Protein AF-V5GEU2-F1 (afdb_monomer)

Radius of gyration: 17.76 Å; Cα contacts (8 Å, |Δi|>4): 425; chains: 1; bounding box: 55×37×46 Å

Sequence (175 aa):
VHYTSELRENEGGVLITGVALSTLHFVPPYQKEYKTAGYCGVGCTKEVFPKDGINVVSVMLHSHLAGRKLKLRHIRAGKELAPLAQDDHYDFNYQQSRSLSQDTPILPGDGLITECTYSTVNRSRPTLGGYSTREEMCLAFVLHYPRTQLAGCYSIPPVKYFFETLAIREFYGKD

Structure (mmCIF, N/CA/C/O backbone):
data_AF-V5GEU2-F1
#
_entry.id   AF-V5GEU2-F1
#
loop_
_atom_site.group_PDB
_atom_site.id
_atom_site.type_symbol
_atom_site.label_atom_id
_atom_site.label_alt_id
_atom_site.label_comp_id
_atom_site.label_asym_id
_atom_site.label_entity_id
_atom_site.label_seq_id
_atom_site.pdbx_PDB_ins_code
_atom_site.Cartn_x
_atom_site.Cartn_y
_atom_site.Cartn_z
_atom_site.occupancy
_atom_site.B_iso_or_equiv
_atom_site.auth_seq_id
_atom_site.auth_comp_id
_atom_site.auth_asym_id
_atom_site.auth_atom_id
_atom_site.pdbx_PDB_model_num
ATOM 1 N N . VAL A 1 1 ? -17.397 19.222 2.585 1.00 85.25 1 VAL A N 1
ATOM 2 C CA . VAL A 1 1 ? -17.067 18.551 3.865 1.00 85.25 1 VAL A CA 1
ATOM 3 C C . VAL A 1 1 ? -18.249 18.745 4.797 1.00 85.25 1 VAL A C 1
ATOM 5 O O . VAL A 1 1 ? -18.633 19.888 4.998 1.00 85.25 1 VAL A O 1
ATOM 8 N N . HIS A 1 2 ? -18.852 17.664 5.295 1.00 93.06 2 HIS A N 1
ATOM 9 C CA . HIS A 1 2 ? -19.924 17.719 6.297 1.00 93.06 2 HIS A CA 1
ATOM 10 C C . HIS A 1 2 ? -19.328 17.346 7.658 1.00 93.06 2 HIS A C 1
ATOM 12 O O . HIS A 1 2 ? -18.691 16.300 7.763 1.00 93.06 2 HIS A O 1
ATOM 18 N N . TYR A 1 3 ? -19.500 18.193 8.672 1.00 94.62 3 TYR A N 1
ATOM 19 C CA . TYR A 1 3 ? -18.972 17.980 10.024 1.00 94.62 3 TYR A CA 1
ATOM 20 C C . TYR A 1 3 ? -20.024 18.346 11.081 1.00 94.62 3 TYR A C 1
ATOM 22 O O . TYR A 1 3 ? -21.005 19.020 10.773 1.00 94.62 3 TYR A O 1
ATOM 30 N N . THR A 1 4 ? -19.824 17.878 12.314 1.00 96.06 4 THR A N 1
ATOM 31 C CA . THR A 1 4 ? -20.674 18.153 13.485 1.00 96.06 4 THR A CA 1
ATOM 32 C C . THR A 1 4 ? -19.796 18.570 14.668 1.00 96.06 4 THR A C 1
ATOM 34 O O . THR A 1 4 ? -18.630 18.181 14.727 1.00 96.06 4 THR A O 1
ATOM 37 N N . SER A 1 5 ? -20.337 19.377 15.584 1.00 96.62 5 SER A N 1
ATOM 38 C CA . SER A 1 5 ? -19.692 19.716 16.860 1.00 96.62 5 SER A CA 1
ATOM 39 C C . SER A 1 5 ? -19.798 18.597 17.899 1.00 96.62 5 SER A C 1
ATOM 41 O O . SER A 1 5 ? -19.055 18.603 18.876 1.00 96.62 5 SER A O 1
ATOM 43 N N . GLU A 1 6 ? -20.720 17.652 17.709 1.00 96.88 6 GLU A N 1
ATOM 44 C CA . GLU A 1 6 ? -20.875 16.486 18.577 1.00 96.88 6 GLU A CA 1
ATOM 45 C C . GLU A 1 6 ? -19.879 15.397 18.173 1.00 96.88 6 GLU A C 1
ATOM 47 O O . GLU A 1 6 ? -19.890 14.908 17.039 1.00 96.88 6 GLU A O 1
ATOM 52 N N . LEU A 1 7 ? -19.002 15.014 19.102 1.00 96.25 7 LEU A N 1
ATOM 53 C CA . LEU A 1 7 ? -18.029 13.956 18.861 1.00 96.25 7 LEU A CA 1
ATOM 54 C C . LEU A 1 7 ? -18.736 12.605 18.713 1.00 96.25 7 LEU A C 1
ATOM 56 O O . LEU A 1 7 ? -19.620 12.255 19.493 1.00 96.25 7 LEU A O 1
ATOM 60 N N . ARG A 1 8 ? -18.313 11.834 17.709 1.00 95.50 8 ARG A N 1
ATOM 61 C CA . ARG A 1 8 ? -18.704 10.427 17.575 1.00 95.50 8 ARG A CA 1
ATOM 62 C C . ARG A 1 8 ? -17.917 9.581 18.569 1.00 95.50 8 ARG A C 1
ATOM 64 O O . ARG A 1 8 ? -16.843 9.980 19.005 1.00 95.50 8 ARG A O 1
ATOM 71 N N . GLU A 1 9 ? -18.430 8.390 18.857 1.00 96.00 9 GLU A N 1
ATOM 72 C CA . GLU A 1 9 ? -17.801 7.437 19.780 1.00 96.00 9 GLU A CA 1
ATOM 73 C C . GLU A 1 9 ? -16.345 7.116 19.411 1.00 96.00 9 GLU A C 1
ATOM 75 O O . GLU A 1 9 ? -15.489 7.031 20.285 1.00 96.00 9 GLU A O 1
ATOM 80 N N . ASN A 1 10 ? -16.060 6.973 18.113 1.00 9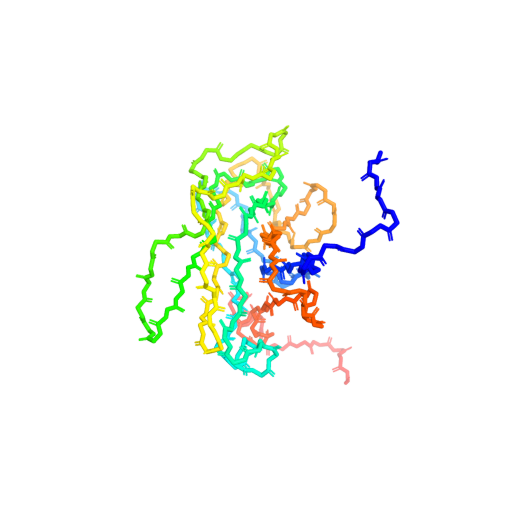5.94 10 ASN A N 1
ATOM 81 C CA . ASN A 1 10 ? -14.743 6.601 17.618 1.00 95.94 10 ASN A CA 1
ATOM 82 C C . ASN A 1 10 ? -14.177 7.653 16.659 1.00 95.94 10 ASN A C 1
ATOM 84 O O . ASN A 1 10 ? -14.850 8.089 15.719 1.00 95.94 10 ASN A O 1
ATOM 88 N N . GLU A 1 11 ? -12.903 7.996 16.851 1.00 96.31 11 GLU A N 1
ATOM 89 C CA . GLU A 1 11 ? -12.136 8.766 15.875 1.00 96.31 11 GLU A CA 1
ATOM 90 C C . GLU A 1 11 ? -11.646 7.861 14.742 1.00 96.31 11 GLU A C 1
ATOM 92 O O . GLU A 1 11 ? -11.067 6.800 14.981 1.00 96.31 11 GLU A O 1
ATOM 97 N N . GLY A 1 12 ? -11.842 8.305 13.500 1.00 96.88 12 GLY A N 1
ATOM 98 C CA . GLY A 1 12 ? -11.295 7.645 12.319 1.00 96.88 12 GLY A CA 1
ATOM 99 C C . GLY A 1 12 ? -9.859 8.085 12.030 1.00 96.88 12 GLY A C 1
ATOM 100 O O . GLY A 1 12 ? -9.508 9.256 12.182 1.00 96.88 12 GLY A O 1
ATOM 101 N N . GLY A 1 13 ? -9.033 7.153 11.567 1.00 97.38 13 GLY A N 1
ATOM 102 C CA . GLY A 1 13 ? -7.685 7.408 11.072 1.00 97.38 13 GLY A CA 1
ATOM 103 C C . GLY A 1 13 ? -7.453 6.779 9.701 1.00 97.38 13 GLY A C 1
ATOM 104 O O . GLY A 1 13 ? -8.170 5.868 9.285 1.00 97.38 13 GLY A O 1
ATOM 105 N N . VAL A 1 14 ? -6.413 7.241 9.008 1.00 98.31 14 VAL A N 1
ATOM 106 C CA . VAL A 1 14 ? -5.907 6.601 7.787 1.00 98.31 14 VAL A CA 1
ATOM 107 C C . VAL A 1 14 ? -4.513 6.066 8.072 1.00 98.31 14 VAL A C 1
ATOM 109 O O . VAL A 1 14 ? -3.619 6.831 8.423 1.00 98.31 14 VAL A O 1
ATOM 112 N N . LEU A 1 15 ? -4.347 4.756 7.919 1.00 98.25 15 LEU A N 1
ATOM 113 C CA . LEU A 1 15 ? -3.061 4.075 7.954 1.00 98.25 15 LEU A CA 1
ATOM 114 C C . LEU A 1 15 ? -2.636 3.773 6.519 1.00 98.25 15 LEU A C 1
ATOM 116 O O . LEU A 1 15 ? -3.357 3.100 5.784 1.00 98.25 15 LEU A O 1
ATOM 120 N N . ILE A 1 16 ? -1.459 4.236 6.116 1.00 98.62 16 ILE A N 1
ATOM 121 C CA . ILE A 1 16 ? -0.896 3.905 4.806 1.00 98.62 16 ILE A CA 1
ATOM 122 C C . ILE A 1 16 ? 0.020 2.693 4.958 1.00 98.62 16 ILE A C 1
ATOM 124 O O . ILE A 1 16 ? 0.922 2.693 5.792 1.00 98.62 16 ILE A O 1
ATOM 128 N N . THR A 1 17 ? -0.187 1.660 4.147 1.00 98.50 17 THR A N 1
ATOM 129 C CA . THR A 1 17 ? 0.659 0.459 4.140 1.00 98.50 17 THR A CA 1
ATOM 130 C C . THR A 1 17 ? 1.215 0.200 2.754 1.00 98.50 17 THR A C 1
ATOM 132 O O . THR A 1 17 ? 0.508 0.386 1.763 1.00 98.50 17 THR A O 1
ATOM 135 N N . GLY A 1 18 ? 2.474 -0.224 2.650 1.00 98.44 18 GLY A N 1
ATOM 136 C CA . GLY A 1 18 ? 3.052 -0.442 1.331 1.00 98.44 18 GLY A CA 1
ATOM 137 C C . GLY A 1 18 ? 4.563 -0.451 1.247 1.00 98.44 18 GLY A C 1
ATOM 138 O O . GLY A 1 18 ? 5.278 -0.628 2.235 1.00 98.44 18 GLY A O 1
ATOM 139 N N . VAL A 1 19 ? 5.047 -0.295 0.021 1.00 98.31 19 VAL A N 1
ATOM 140 C CA . VAL A 1 19 ? 6.470 -0.082 -0.242 1.00 98.31 19 VAL A CA 1
ATOM 141 C C . VAL A 1 19 ? 6.773 1.393 0.002 1.00 98.31 19 VAL A C 1
ATOM 143 O O . VAL A 1 19 ? 6.033 2.258 -0.468 1.00 98.31 19 VAL A O 1
ATOM 146 N N . ALA A 1 20 ? 7.834 1.695 0.753 1.00 97.19 20 ALA A N 1
ATOM 147 C CA . ALA A 1 20 ? 8.197 3.089 0.992 1.00 97.19 20 ALA A CA 1
ATOM 148 C C . ALA A 1 20 ? 8.609 3.768 -0.321 1.00 97.19 20 ALA A C 1
ATOM 150 O O . ALA A 1 20 ? 9.299 3.170 -1.153 1.00 97.19 20 ALA A O 1
ATOM 151 N N . LEU A 1 21 ? 8.228 5.037 -0.470 1.00 95.75 21 LEU A N 1
ATOM 152 C CA . LEU A 1 21 ? 8.508 5.838 -1.659 1.00 95.75 21 LEU A CA 1
ATOM 153 C C . LEU A 1 21 ? 10.007 6.121 -1.763 1.00 95.75 21 LEU A C 1
ATOM 155 O O . LEU A 1 21 ? 10.535 7.047 -1.153 1.00 95.75 21 LEU A O 1
ATOM 159 N N . SER A 1 22 ? 10.701 5.261 -2.498 1.00 95.50 22 SER A N 1
ATOM 160 C CA . SER A 1 22 ? 12.149 5.291 -2.637 1.00 95.50 22 SER A CA 1
ATOM 161 C C . SER A 1 22 ? 12.575 4.640 -3.944 1.00 95.50 22 SER A C 1
ATOM 163 O O . SER A 1 22 ? 11.910 3.740 -4.462 1.00 95.50 22 SER A O 1
ATOM 165 N N . THR A 1 23 ? 13.758 5.015 -4.420 1.00 94.38 23 THR A N 1
ATOM 166 C CA . THR A 1 23 ? 14.371 4.431 -5.619 1.00 94.38 23 THR A CA 1
ATOM 167 C C . THR A 1 23 ? 14.793 2.967 -5.447 1.00 94.38 23 THR A C 1
ATOM 169 O O . THR A 1 23 ? 15.187 2.330 -6.421 1.00 94.38 23 THR A O 1
ATOM 172 N N . LEU A 1 24 ? 14.689 2.417 -4.230 1.00 95.19 24 LEU A N 1
ATOM 173 C CA . LEU A 1 24 ? 14.909 0.996 -3.944 1.00 95.19 24 LEU A CA 1
ATOM 174 C C . LEU A 1 24 ? 13.700 0.130 -4.317 1.00 95.19 24 LEU A C 1
ATOM 176 O O . LEU A 1 24 ? 13.816 -1.091 -4.411 1.00 95.19 24 LEU A O 1
ATOM 180 N N . HIS A 1 25 ? 12.533 0.734 -4.552 1.00 97.00 25 HIS A N 1
ATOM 181 C CA . HIS A 1 25 ? 11.433 0.047 -5.216 1.00 97.00 25 HIS A CA 1
ATOM 182 C C . HIS A 1 25 ? 11.727 0.014 -6.713 1.00 97.00 25 HIS A C 1
ATOM 184 O O . HIS A 1 25 ? 11.771 1.050 -7.365 1.00 97.00 25 HIS A O 1
ATOM 190 N N . PHE A 1 26 ? 11.969 -1.177 -7.251 1.00 95.94 26 PHE A N 1
ATOM 191 C CA . PHE A 1 26 ? 12.442 -1.358 -8.619 1.00 95.94 26 PHE A CA 1
ATOM 192 C C . PHE A 1 26 ? 11.549 -2.336 -9.377 1.00 95.94 26 PHE A C 1
ATOM 194 O O . PHE A 1 26 ? 11.324 -3.463 -8.930 1.00 95.94 26 PHE A O 1
ATOM 201 N N . VAL A 1 27 ? 11.083 -1.912 -10.549 1.00 97.44 27 VAL A N 1
ATOM 202 C CA . VAL A 1 27 ? 10.338 -2.734 -11.504 1.00 97.44 27 VAL A CA 1
ATOM 203 C C . VAL A 1 27 ? 11.122 -2.760 -12.826 1.00 97.44 27 VAL A C 1
ATOM 205 O O . VAL A 1 27 ? 11.309 -1.704 -13.446 1.00 97.44 27 VAL A O 1
ATOM 208 N N . PRO A 1 28 ? 11.596 -3.937 -13.283 1.00 97.00 28 PRO A N 1
ATOM 209 C CA . PRO A 1 28 ? 12.350 -4.049 -14.527 1.00 97.00 28 PRO A CA 1
ATOM 210 C C . PRO A 1 28 ? 11.530 -3.601 -15.753 1.00 97.00 28 PRO A C 1
ATOM 212 O O . PRO A 1 28 ? 10.297 -3.676 -15.733 1.00 97.00 28 PRO A O 1
ATOM 215 N N . PRO A 1 29 ? 12.181 -3.163 -16.846 1.00 97.88 29 PRO A N 1
ATOM 216 C CA . PRO A 1 29 ? 11.503 -2.917 -18.116 1.00 97.88 29 PRO A CA 1
ATOM 217 C C . PRO A 1 29 ? 11.040 -4.228 -18.772 1.00 97.88 29 PRO A C 1
ATOM 219 O O . PRO A 1 29 ? 11.525 -5.314 -18.442 1.00 97.88 29 PRO A O 1
ATOM 222 N N . TYR A 1 30 ? 10.119 -4.116 -19.730 1.00 98.31 30 TYR A N 1
ATOM 223 C CA . TYR A 1 30 ? 9.636 -5.215 -20.577 1.00 98.31 30 TYR A CA 1
ATOM 224 C C . TYR A 1 30 ? 8.954 -6.385 -19.846 1.00 98.31 30 TYR A C 1
ATOM 226 O O . TYR A 1 30 ? 8.818 -7.473 -20.405 1.00 98.31 30 TYR A O 1
ATOM 234 N N . GLN A 1 31 ? 8.493 -6.189 -18.610 1.00 98.38 31 GLN A N 1
ATOM 235 C CA . GLN A 1 31 ? 7.834 -7.251 -17.854 1.00 98.38 31 GLN A CA 1
ATOM 236 C C . GLN A 1 31 ? 6.345 -7.303 -18.187 1.00 98.38 31 GLN A C 1
ATOM 238 O O . GLN A 1 31 ? 5.637 -6.298 -18.084 1.00 98.38 31 GLN A O 1
ATOM 243 N N . LYS A 1 32 ? 5.849 -8.493 -18.546 1.00 98.19 32 LYS A N 1
ATOM 244 C CA . LYS A 1 32 ? 4.404 -8.730 -18.682 1.00 98.19 32 LYS A CA 1
ATOM 245 C C . LYS A 1 32 ? 3.713 -8.639 -17.326 1.00 98.19 32 LYS A C 1
ATOM 247 O O . LYS A 1 32 ? 2.692 -7.966 -17.216 1.00 98.19 32 LYS A O 1
ATOM 252 N N . GLU A 1 33 ? 4.298 -9.305 -16.335 1.00 98.12 33 GLU A N 1
ATOM 253 C CA . GLU A 1 33 ? 3.851 -9.325 -14.951 1.00 98.12 33 GLU A CA 1
ATOM 254 C C . GLU A 1 33 ? 5.085 -9.273 -14.039 1.00 98.12 33 GLU A C 1
ATOM 256 O O . GLU A 1 33 ? 5.972 -10.115 -14.158 1.00 98.12 33 GLU A O 1
ATOM 261 N N . TYR A 1 34 ? 5.155 -8.287 -13.145 1.00 98.25 34 TYR A N 1
ATOM 262 C CA . TYR A 1 34 ? 6.191 -8.203 -12.114 1.00 98.25 34 TYR A CA 1
ATOM 263 C C . TYR A 1 34 ? 5.562 -7.805 -10.786 1.00 98.25 34 TYR A C 1
ATOM 265 O O . TYR A 1 34 ? 4.793 -6.846 -10.739 1.00 98.25 34 TYR A O 1
ATOM 273 N N . LYS A 1 35 ? 5.869 -8.536 -9.713 1.00 98.25 35 LYS A N 1
ATOM 274 C CA . LYS A 1 35 ? 5.250 -8.334 -8.400 1.00 98.25 35 LYS A CA 1
ATOM 275 C C . LYS A 1 35 ? 6.223 -7.706 -7.422 1.00 98.25 35 LYS A C 1
ATOM 277 O O . LYS A 1 35 ? 7.370 -8.131 -7.321 1.00 98.25 35 LYS A O 1
ATOM 282 N N . THR A 1 36 ? 5.735 -6.745 -6.652 1.00 97.62 36 THR A N 1
ATOM 283 C CA . THR A 1 36 ? 6.429 -6.232 -5.469 1.00 97.62 36 THR A CA 1
ATOM 284 C C . THR A 1 36 ? 5.482 -6.222 -4.286 1.00 97.62 36 THR A C 1
ATOM 286 O O . THR A 1 36 ? 4.272 -6.096 -4.470 1.00 97.62 36 THR A O 1
ATOM 289 N N . ALA A 1 37 ? 6.030 -6.301 -3.079 1.00 98.00 37 ALA A N 1
ATOM 290 C CA . ALA A 1 37 ? 5.241 -6.257 -1.862 1.00 98.00 37 ALA A CA 1
ATOM 291 C C . ALA A 1 37 ? 5.877 -5.339 -0.820 1.00 98.00 37 ALA A C 1
ATOM 293 O O . ALA A 1 37 ? 7.098 -5.323 -0.653 1.00 98.00 37 ALA A O 1
ATOM 294 N N . GLY A 1 38 ? 5.024 -4.593 -0.129 1.00 98.12 38 GLY A N 1
ATOM 295 C CA . GLY A 1 38 ? 5.355 -3.838 1.067 1.00 98.12 38 GLY A CA 1
ATOM 296 C C . GLY A 1 38 ? 4.791 -4.515 2.308 1.00 98.12 38 GLY A C 1
ATOM 297 O O . GLY A 1 38 ? 3.683 -5.047 2.265 1.00 98.12 38 GLY A O 1
ATOM 298 N N . TYR A 1 39 ? 5.538 -4.489 3.407 1.00 98.00 39 TYR A N 1
ATOM 299 C CA . TYR A 1 39 ? 5.227 -5.234 4.620 1.00 98.00 39 TYR A CA 1
ATOM 300 C C . TYR A 1 39 ? 5.045 -4.292 5.804 1.00 98.00 39 TYR A C 1
ATOM 302 O O . TYR A 1 39 ? 5.965 -3.566 6.179 1.00 98.00 39 TYR A O 1
ATOM 310 N N . CYS A 1 40 ? 3.888 -4.388 6.453 1.00 97.62 40 CYS A N 1
ATOM 311 C CA . CYS A 1 40 ? 3.729 -3.959 7.830 1.00 97.62 40 CYS A CA 1
ATOM 312 C C . CYS A 1 40 ? 3.952 -5.167 8.738 1.00 97.62 40 CYS A C 1
ATOM 314 O O . CYS A 1 40 ? 3.086 -6.035 8.869 1.00 97.62 40 CYS A O 1
ATOM 316 N N . GLY A 1 41 ? 5.162 -5.267 9.288 1.00 92.25 41 GLY A N 1
ATOM 317 C CA . GLY A 1 41 ? 5.578 -6.416 10.086 1.00 92.25 41 GLY A CA 1
ATOM 318 C C . GLY A 1 41 ? 4.856 -6.503 11.432 1.00 92.25 41 GLY A C 1
AT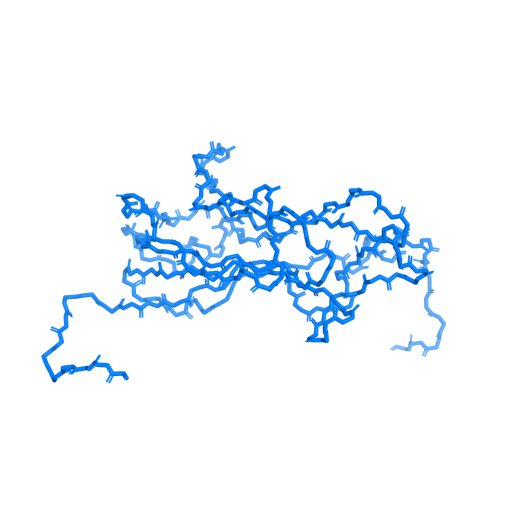OM 319 O O . GLY A 1 41 ? 4.468 -5.489 12.010 1.00 92.25 41 GLY A O 1
ATOM 320 N N . VAL A 1 42 ? 4.772 -7.723 11.969 1.00 93.56 42 VAL A N 1
ATOM 321 C CA . VAL A 1 42 ? 4.101 -8.035 13.247 1.00 93.56 42 VAL A CA 1
ATOM 322 C C . VAL A 1 42 ? 4.599 -7.193 14.424 1.00 93.56 42 VAL A C 1
ATOM 324 O O . VAL A 1 42 ? 3.832 -6.884 15.326 1.00 93.56 42 VAL A O 1
ATOM 327 N N . GLY A 1 43 ? 5.877 -6.798 14.424 1.00 94.00 43 GLY A N 1
ATOM 328 C CA . GLY A 1 43 ? 6.435 -5.938 15.469 1.00 94.00 43 GLY A CA 1
ATOM 329 C C . GLY A 1 43 ? 5.837 -4.531 15.458 1.00 94.00 43 GLY A C 1
ATOM 330 O O . GLY A 1 43 ? 5.598 -3.972 16.519 1.00 94.00 43 GLY A O 1
ATOM 331 N N . CYS A 1 44 ? 5.532 -3.984 14.278 1.00 94.75 44 CYS A N 1
ATOM 332 C CA . CYS A 1 44 ? 4.992 -2.632 14.152 1.00 94.75 44 CYS A CA 1
ATOM 333 C C . CYS A 1 44 ? 3.548 -2.557 14.658 1.00 94.75 44 CYS A C 1
ATOM 335 O O . CYS A 1 44 ? 3.21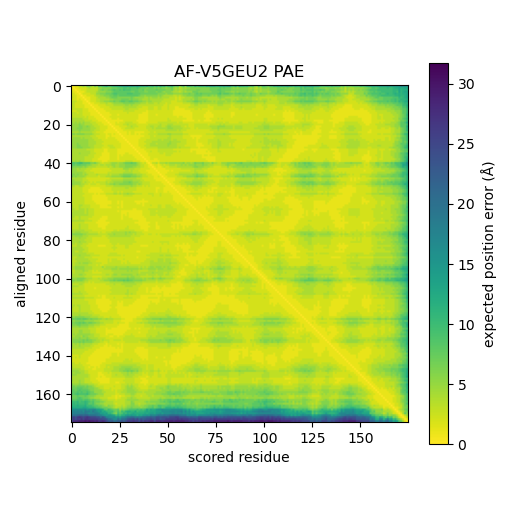9 -1.695 15.469 1.00 94.75 44 CYS A O 1
ATOM 337 N N . THR A 1 45 ? 2.698 -3.500 14.246 1.00 96.00 45 THR A N 1
ATOM 338 C CA . THR A 1 45 ? 1.307 -3.557 14.722 1.00 96.00 45 THR A CA 1
ATOM 339 C C . THR A 1 45 ? 1.234 -3.912 16.204 1.00 96.00 45 THR A C 1
ATOM 341 O O . THR A 1 45 ? 0.414 -3.349 16.920 1.00 96.00 45 THR A O 1
ATOM 344 N N . LYS A 1 46 ? 2.105 -4.808 16.691 1.00 96.19 46 LYS A N 1
ATOM 345 C CA . LYS A 1 46 ? 2.169 -5.186 18.109 1.00 96.19 46 LYS A CA 1
ATOM 346 C C . LYS A 1 46 ? 2.516 -4.011 19.023 1.00 96.19 46 LYS A C 1
ATOM 348 O O . LYS A 1 46 ? 1.990 -3.952 20.127 1.00 96.19 46 LYS A O 1
ATOM 353 N N . GLU A 1 47 ? 3.398 -3.124 18.574 1.00 94.44 47 GLU A N 1
ATOM 354 C CA . GLU A 1 47 ? 3.864 -1.986 19.369 1.00 94.44 47 GLU A CA 1
ATOM 355 C C . GLU A 1 47 ? 2.839 -0.847 19.424 1.00 94.44 47 GLU A C 1
ATOM 357 O O . GLU A 1 47 ? 2.698 -0.195 20.454 1.00 94.44 47 GLU A O 1
ATOM 362 N N . VAL A 1 48 ? 2.125 -0.589 18.319 1.00 93.81 48 VAL A N 1
ATOM 363 C CA . VAL A 1 48 ? 1.349 0.657 18.174 1.00 93.81 48 VAL A CA 1
ATOM 364 C C . VAL A 1 48 ? -0.164 0.461 18.263 1.00 93.81 48 VAL A C 1
ATOM 366 O O . VAL A 1 48 ? -0.881 1.408 18.592 1.00 93.81 48 VAL A O 1
ATOM 369 N N . PHE A 1 49 ? -0.689 -0.730 17.964 1.00 96.25 49 PHE A N 1
ATOM 370 C CA . PHE A 1 49 ? -2.134 -0.952 18.035 1.00 96.25 49 PHE A CA 1
ATOM 371 C C . PHE A 1 49 ? -2.596 -1.190 19.477 1.00 96.25 49 PHE A C 1
ATOM 373 O O . PHE A 1 49 ? -1.894 -1.836 20.258 1.00 96.25 49 PHE A O 1
ATOM 380 N N . PRO A 1 50 ? -3.790 -0.690 19.846 1.00 96.31 50 PRO A N 1
ATOM 381 C CA . PRO A 1 50 ? -4.361 -0.941 21.163 1.00 96.31 50 PRO A CA 1
ATOM 382 C C . PRO A 1 50 ? -4.652 -2.433 21.339 1.00 96.31 50 PRO A C 1
ATOM 384 O O . PRO A 1 50 ? -4.772 -3.175 20.366 1.00 96.31 50 PRO A O 1
ATOM 387 N N . LYS A 1 51 ? -4.814 -2.873 22.589 1.00 96.44 51 LYS A N 1
ATOM 388 C CA . LYS A 1 51 ? -5.019 -4.289 22.938 1.00 96.44 51 LYS A CA 1
ATOM 389 C C . LYS A 1 51 ? -6.161 -4.951 22.155 1.00 96.44 51 LYS A C 1
ATOM 391 O O . LYS A 1 51 ? -6.014 -6.094 21.731 1.00 96.44 51 LYS A O 1
ATOM 396 N N . ASP A 1 52 ? -7.248 -4.216 21.940 1.00 96.44 52 ASP A N 1
ATOM 397 C CA . ASP A 1 52 ? -8.437 -4.697 21.226 1.00 96.44 52 ASP A CA 1
ATOM 398 C C . ASP A 1 52 ? -8.338 -4.513 19.698 1.00 96.44 52 ASP A C 1
ATOM 400 O O . ASP A 1 52 ? -9.231 -4.912 18.954 1.00 96.44 52 ASP A O 1
ATOM 404 N N . GLY A 1 53 ? -7.221 -3.961 19.217 1.00 97.31 53 GLY A N 1
ATOM 405 C CA . GLY A 1 53 ? -6.938 -3.730 17.808 1.00 97.31 53 GLY A CA 1
ATOM 406 C C . GLY A 1 53 ? -7.666 -2.533 17.205 1.00 97.31 53 GLY A C 1
ATOM 407 O O . GLY A 1 53 ? -8.206 -1.666 17.891 1.00 97.31 53 GLY A O 1
ATOM 408 N N . ILE A 1 54 ? -7.636 -2.483 15.880 1.00 98.12 54 ILE A N 1
ATOM 409 C CA . ILE A 1 54 ? -8.340 -1.492 15.067 1.00 98.12 54 ILE A CA 1
ATOM 410 C C . ILE A 1 54 ? -9.318 -2.200 14.139 1.00 98.12 54 ILE A C 1
ATOM 412 O O . ILE A 1 54 ? -9.067 -3.322 13.718 1.00 98.12 54 ILE A O 1
ATOM 416 N N . ASN A 1 55 ? -10.395 -1.532 13.764 1.00 98.31 55 ASN A N 1
ATOM 417 C CA . ASN A 1 55 ? -11.402 -2.005 12.829 1.00 98.31 55 ASN A CA 1
ATOM 418 C C . ASN A 1 55 ? -11.245 -1.274 11.501 1.00 98.31 55 ASN A C 1
ATOM 420 O O . ASN A 1 55 ? -11.302 -0.045 11.453 1.00 98.31 55 ASN A O 1
ATOM 424 N N . VAL A 1 56 ? -11.021 -2.028 10.429 1.00 98.44 56 VAL A N 1
ATOM 425 C CA . VAL A 1 56 ? -10.902 -1.499 9.069 1.00 98.44 56 VAL A CA 1
ATOM 426 C C . VAL A 1 56 ? -12.281 -1.351 8.456 1.00 98.44 56 VAL A C 1
ATOM 428 O O . VAL A 1 56 ? -13.007 -2.333 8.349 1.00 98.44 56 VAL A O 1
ATOM 431 N N . VAL A 1 57 ? -12.587 -0.141 7.996 1.00 98.00 57 VAL A N 1
ATOM 432 C CA . VAL A 1 57 ? -13.883 0.223 7.406 1.00 98.00 57 VAL A CA 1
ATOM 433 C C . VAL A 1 57 ? -13.811 0.245 5.886 1.00 98.00 57 VAL A C 1
ATOM 435 O O . VAL A 1 57 ? -14.706 -0.229 5.190 1.00 98.00 57 VAL A O 1
ATOM 438 N N . SER A 1 58 ? -12.742 0.826 5.338 1.00 98.44 58 SER A N 1
ATOM 439 C CA . SER A 1 58 ? -12.547 0.911 3.891 1.00 98.44 58 SER A CA 1
ATOM 440 C C . SER A 1 58 ? -11.072 0.931 3.527 1.00 98.44 58 SER A C 1
ATOM 442 O O . SER A 1 58 ? -10.221 1.311 4.335 1.00 98.44 58 SER A O 1
ATOM 444 N N . VAL A 1 59 ? -10.774 0.520 2.298 1.00 98.69 59 VAL A N 1
ATOM 445 C CA . VAL A 1 59 ? -9.418 0.516 1.754 1.00 98.69 59 VAL A CA 1
ATOM 446 C C . VAL A 1 59 ? -9.426 1.138 0.362 1.00 98.69 59 VAL A C 1
ATOM 448 O O . VAL A 1 59 ? -10.241 0.777 -0.488 1.00 98.69 59 VAL A O 1
ATOM 451 N N . MET A 1 60 ? -8.479 2.039 0.109 1.00 98.62 60 MET A N 1
ATOM 452 C CA . MET A 1 60 ? -8.164 2.543 -1.227 1.00 98.62 60 MET A CA 1
ATOM 453 C C . MET A 1 60 ? -6.789 2.024 -1.652 1.00 98.62 60 MET A C 1
ATOM 455 O O . MET A 1 60 ? -5.779 2.326 -1.016 1.00 98.62 60 MET A O 1
ATOM 459 N N . LEU A 1 61 ? -6.746 1.231 -2.721 1.00 98.75 61 LEU A N 1
ATOM 460 C CA . LEU A 1 61 ? -5.507 0.721 -3.313 1.00 98.75 61 LEU A CA 1
ATOM 461 C C . LEU A 1 61 ? -4.923 1.758 -4.282 1.00 98.75 61 LEU A C 1
ATOM 463 O O . LEU A 1 61 ? -5.678 2.418 -4.995 1.00 98.75 61 LEU A O 1
ATOM 467 N N . HIS A 1 62 ? -3.597 1.894 -4.313 1.00 98.69 62 HIS A N 1
ATOM 468 C CA . HIS A 1 62 ? -2.913 2.918 -5.099 1.00 98.69 62 HIS A CA 1
ATOM 469 C C . HIS A 1 62 ? -1.585 2.430 -5.706 1.00 98.69 62 HIS A C 1
ATOM 471 O O . HIS A 1 62 ? -0.702 1.906 -5.023 1.00 98.69 62 HIS A O 1
ATOM 477 N N . SER A 1 63 ? -1.443 2.665 -7.007 1.00 98.56 63 SER A N 1
ATOM 478 C CA . SER A 1 63 ? -0.249 2.482 -7.846 1.00 98.56 63 SER A CA 1
ATOM 479 C C . SER A 1 63 ? -0.354 3.429 -9.049 1.00 98.56 63 SER A C 1
ATOM 481 O O . SER A 1 63 ? -1.445 3.921 -9.338 1.00 98.56 63 SER A O 1
ATOM 483 N N . HIS A 1 64 ? 0.747 3.712 -9.749 1.00 98.44 64 HIS A N 1
ATOM 484 C CA . HIS A 1 64 ? 0.749 4.543 -10.953 1.00 98.44 64 HIS A CA 1
ATOM 485 C C . HIS A 1 64 ? 0.460 3.716 -12.228 1.00 98.44 64 HIS A C 1
ATOM 487 O O . HIS A 1 64 ? -0.222 2.690 -12.204 1.00 98.44 64 HIS A O 1
ATOM 493 N N . LEU A 1 65 ? 0.913 4.207 -13.387 1.00 98.12 65 LEU A N 1
ATOM 494 C CA . LEU A 1 65 ? 0.467 3.779 -14.718 1.00 98.12 65 LEU A CA 1
ATOM 495 C C . LEU A 1 65 ? 0.830 2.327 -15.097 1.00 98.12 65 LEU A C 1
ATOM 497 O O . LEU A 1 65 ? 0.231 1.763 -16.019 1.00 98.12 65 LEU A O 1
ATOM 501 N N . ALA A 1 66 ? 1.816 1.708 -14.445 1.00 98.31 66 ALA A N 1
ATOM 502 C CA . ALA A 1 66 ? 2.175 0.308 -14.669 1.00 98.31 66 ALA A CA 1
ATOM 503 C C . ALA A 1 66 ? 1.356 -0.663 -13.812 1.00 98.31 66 ALA A C 1
ATOM 505 O O . ALA A 1 66 ? 1.357 -1.850 -14.133 1.00 98.31 66 ALA A O 1
ATOM 506 N N . GLY A 1 67 ? 0.661 -0.205 -12.765 1.00 98.31 67 GLY A N 1
ATOM 507 C CA . GLY A 1 67 ? -0.154 -1.057 -11.897 1.00 98.31 67 GLY A CA 1
ATOM 508 C C . GLY A 1 67 ? -1.266 -1.781 -12.659 1.00 98.31 67 GLY A C 1
ATOM 509 O O . GLY A 1 67 ? -1.906 -1.201 -13.536 1.00 98.31 67 GLY A O 1
ATOM 510 N N . ARG A 1 68 ? -1.474 -3.066 -12.361 1.00 98.50 68 ARG A N 1
ATOM 511 C CA . ARG A 1 68 ? -2.519 -3.914 -12.973 1.00 98.50 68 ARG A CA 1
ATOM 512 C C . ARG A 1 68 ? -3.326 -4.712 -11.961 1.00 98.50 68 ARG A C 1
ATOM 514 O O . ARG A 1 68 ? -4.510 -4.924 -12.181 1.00 98.50 68 ARG A O 1
ATOM 521 N N . LYS A 1 69 ? -2.694 -5.171 -10.878 1.00 98.69 69 LYS A N 1
ATOM 522 C CA . LYS A 1 69 ? -3.374 -5.897 -9.795 1.00 98.69 69 LYS A CA 1
ATOM 523 C C . LYS A 1 69 ? -2.830 -5.439 -8.459 1.00 98.69 69 LYS A C 1
ATOM 525 O O . LYS A 1 69 ? -1.610 -5.345 -8.318 1.00 98.69 69 LYS A O 1
ATOM 530 N N . LEU A 1 70 ? -3.700 -5.174 -7.498 1.00 98.75 70 LEU A N 1
ATOM 531 C CA . LEU A 1 70 ? -3.308 -4.763 -6.155 1.00 98.75 70 LEU A CA 1
ATOM 532 C C . LEU A 1 70 ? -4.088 -5.562 -5.115 1.00 98.75 70 LEU A C 1
ATOM 534 O O . LEU A 1 70 ? -5.264 -5.872 -5.302 1.00 98.75 70 LEU A O 1
ATOM 538 N N . LYS A 1 71 ? -3.439 -5.885 -3.999 1.00 98.50 71 LYS A N 1
ATOM 539 C CA . LYS A 1 71 ? -4.056 -6.632 -2.904 1.00 98.50 71 LYS A CA 1
ATOM 540 C C . LYS A 1 71 ? -3.482 -6.196 -1.564 1.00 98.50 71 LYS A C 1
ATOM 542 O O . LYS A 1 71 ? -2.266 -6.158 -1.404 1.00 98.50 71 LYS A O 1
ATOM 547 N N . LEU A 1 72 ? -4.350 -5.922 -0.594 1.00 98.69 72 LEU A N 1
ATOM 548 C CA . LEU A 1 72 ? -3.978 -5.772 0.811 1.00 98.69 72 LEU A CA 1
ATOM 549 C C . LEU A 1 72 ? -4.295 -7.078 1.541 1.00 98.69 72 LEU A C 1
ATOM 551 O O . LEU A 1 72 ? -5.454 -7.405 1.802 1.00 98.69 72 LEU A O 1
ATOM 555 N N . ARG A 1 73 ? -3.250 -7.843 1.840 1.00 98.50 73 ARG A N 1
ATOM 556 C CA . ARG A 1 73 ? -3.318 -9.153 2.493 1.00 98.50 73 ARG A CA 1
ATOM 557 C C . ARG A 1 73 ? -3.229 -8.972 4.005 1.00 98.50 73 ARG A C 1
ATOM 559 O O . ARG A 1 73 ? -2.481 -8.117 4.482 1.00 98.50 73 ARG A O 1
ATOM 566 N N . HIS A 1 74 ? -3.953 -9.805 4.746 1.00 98.38 74 HIS A N 1
ATOM 567 C CA . HIS A 1 74 ? -4.005 -9.783 6.209 1.00 98.38 74 HIS A CA 1
ATOM 568 C C . HIS A 1 74 ? -3.491 -11.106 6.764 1.00 98.38 74 HIS A C 1
ATOM 570 O O . HIS A 1 74 ? -3.996 -12.171 6.419 1.00 98.38 74 HIS A O 1
ATOM 576 N N . ILE A 1 75 ? -2.459 -11.041 7.599 1.00 98.38 75 ILE A N 1
ATOM 577 C CA . ILE A 1 75 ? -1.782 -12.202 8.168 1.00 98.38 75 ILE A CA 1
ATOM 578 C C . ILE A 1 75 ? -1.995 -12.211 9.679 1.00 98.38 75 ILE A C 1
ATOM 580 O O . ILE A 1 75 ? -1.666 -11.239 10.352 1.00 98.38 75 ILE A O 1
ATOM 584 N N . ARG A 1 76 ? -2.469 -13.327 10.232 1.00 97.75 76 ARG A N 1
ATOM 585 C CA . ARG A 1 76 ? -2.626 -13.529 11.677 1.00 97.75 76 ARG A CA 1
ATOM 586 C C . ARG A 1 76 ? -1.956 -14.826 12.096 1.00 97.75 76 ARG A C 1
ATOM 588 O O . ARG A 1 76 ? -2.263 -15.887 11.558 1.00 97.75 76 ARG A O 1
ATOM 595 N N . ALA A 1 77 ? -1.027 -14.740 13.050 1.00 96.06 77 ALA A N 1
ATOM 596 C CA . ALA A 1 77 ? -0.281 -15.895 13.564 1.00 96.06 77 ALA A CA 1
ATOM 597 C C . ALA A 1 77 ? 0.319 -16.785 12.447 1.00 96.06 77 ALA A C 1
ATOM 599 O O . ALA A 1 77 ? 0.222 -18.011 12.481 1.00 96.06 77 ALA A O 1
ATOM 600 N N . GLY A 1 78 ? 0.896 -16.154 11.417 1.00 95.19 78 GLY A N 1
ATOM 601 C CA . GLY A 1 78 ? 1.516 -16.839 10.275 1.00 95.19 78 GLY A CA 1
ATOM 602 C C . GLY A 1 78 ? 0.543 -17.411 9.237 1.00 95.19 78 GLY A C 1
ATOM 603 O O . GLY A 1 78 ? 0.997 -17.988 8.253 1.00 95.19 78 GLY A O 1
ATOM 604 N N . LYS A 1 79 ? -0.773 -17.246 9.415 1.00 98.00 79 LYS A N 1
ATOM 605 C CA . LYS A 1 79 ? -1.795 -17.660 8.446 1.00 98.00 79 LYS A CA 1
ATOM 606 C C . LYS A 1 79 ? -2.370 -16.451 7.726 1.00 98.00 79 LYS A C 1
ATOM 608 O O . LYS A 1 79 ? -2.697 -15.448 8.355 1.00 98.00 79 LYS A O 1
ATOM 613 N N . GLU A 1 80 ? -2.510 -16.561 6.413 1.00 98.25 80 GLU A N 1
ATOM 614 C CA . GLU A 1 80 ? -3.216 -15.562 5.615 1.00 98.25 80 GLU A CA 1
ATOM 615 C C . GLU A 1 80 ? -4.731 -15.720 5.800 1.00 98.25 80 GLU A C 1
ATOM 617 O O . GLU A 1 80 ? -5.274 -16.818 5.667 1.00 98.25 80 GLU A O 1
ATOM 622 N N . LEU A 1 81 ? -5.391 -14.619 6.154 1.00 98.00 81 LEU A N 1
ATOM 623 C CA . LEU A 1 81 ? -6.842 -14.489 6.221 1.00 98.00 81 LEU A CA 1
ATOM 624 C C . LEU A 1 81 ? -7.380 -13.985 4.873 1.00 98.00 81 LEU A C 1
ATOM 626 O O . LEU A 1 81 ? -6.630 -13.790 3.913 1.00 98.00 81 LEU A O 1
ATOM 630 N N . ALA A 1 82 ? -8.691 -13.750 4.792 1.00 97.19 82 ALA A N 1
ATOM 631 C CA . ALA A 1 82 ? -9.254 -13.052 3.645 1.00 97.19 82 ALA A CA 1
ATOM 632 C C . ALA A 1 82 ? -8.558 -11.684 3.465 1.00 97.19 82 ALA A C 1
ATOM 634 O O . ALA A 1 82 ? -8.294 -10.995 4.454 1.00 97.19 82 ALA A O 1
ATOM 635 N N . PRO A 1 83 ? -8.230 -11.283 2.226 1.00 97.62 83 PRO A N 1
ATOM 636 C CA . PRO A 1 83 ? -7.648 -9.972 1.987 1.00 97.62 83 PRO A CA 1
ATOM 637 C C . PRO A 1 83 ? -8.629 -8.869 2.374 1.00 97.62 83 PRO A C 1
ATOM 639 O O . PRO A 1 83 ? -9.823 -8.968 2.099 1.00 97.62 83 PRO A O 1
ATOM 642 N N . LEU A 1 84 ? -8.103 -7.786 2.940 1.00 98.06 84 LEU A N 1
ATOM 643 C CA . LEU A 1 84 ? -8.891 -6.596 3.272 1.00 98.06 84 LEU A CA 1
ATOM 644 C C . LEU A 1 84 ? -9.345 -5.859 2.007 1.00 98.06 84 LEU A C 1
ATOM 646 O O . LEU A 1 84 ? -10.394 -5.225 1.996 1.00 98.06 84 LEU A O 1
ATOM 650 N N . ALA A 1 85 ? -8.553 -5.948 0.935 1.00 98.06 85 ALA A N 1
ATOM 651 C CA . ALA A 1 85 ? -8.916 -5.466 -0.390 1.00 98.06 85 ALA A CA 1
ATOM 652 C C . ALA A 1 85 ? -8.167 -6.243 -1.474 1.00 98.06 85 ALA A C 1
ATOM 654 O O . ALA A 1 85 ? -7.001 -6.601 -1.299 1.00 98.06 85 ALA A O 1
ATOM 655 N N . GLN A 1 86 ? -8.821 -6.465 -2.610 1.00 98.06 86 GLN A N 1
ATOM 656 C CA . GLN A 1 86 ? -8.222 -7.063 -3.798 1.00 98.06 86 GLN A CA 1
ATOM 657 C C . GLN A 1 86 ? -8.849 -6.438 -5.043 1.00 98.06 86 GLN A C 1
ATOM 659 O O . GLN A 1 86 ? -10.072 -6.324 -5.139 1.00 98.06 86 GLN A O 1
ATOM 664 N N . ASP A 1 87 ? -8.007 -6.045 -5.991 1.00 98.38 87 ASP A N 1
ATOM 665 C CA . ASP A 1 87 ? -8.410 -5.624 -7.323 1.00 98.38 87 ASP A CA 1
ATOM 666 C C . ASP A 1 87 ? -7.492 -6.274 -8.361 1.00 98.38 87 ASP A C 1
ATOM 668 O O . ASP A 1 87 ? -6.317 -5.924 -8.478 1.00 98.38 87 ASP A O 1
ATOM 672 N N . ASP A 1 88 ? -8.033 -7.241 -9.100 1.00 98.25 88 ASP A N 1
ATOM 673 C CA . ASP A 1 88 ? -7.312 -7.963 -10.153 1.00 98.25 88 ASP A CA 1
ATOM 674 C C . ASP A 1 88 ? -7.336 -7.235 -11.510 1.00 98.25 88 ASP A C 1
ATOM 676 O O . ASP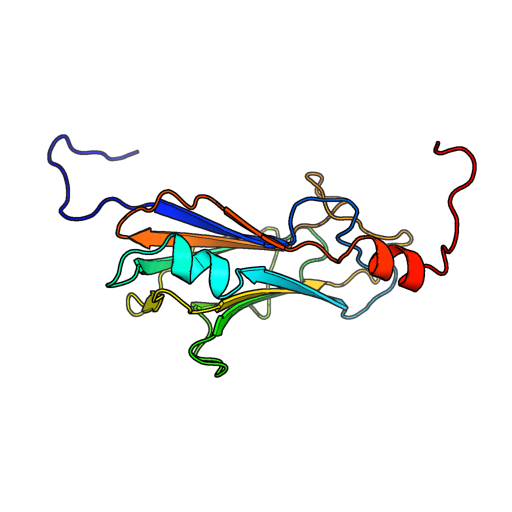 A 1 88 ? -6.714 -7.702 -12.466 1.00 98.25 88 ASP A O 1
ATOM 680 N N . HIS A 1 89 ? -8.043 -6.103 -11.595 1.00 97.88 89 HIS A N 1
ATOM 681 C CA . HIS A 1 89 ? -8.221 -5.294 -12.802 1.00 97.88 89 HIS A CA 1
ATOM 682 C C . HIS A 1 89 ? -8.041 -3.802 -12.490 1.00 97.88 89 HIS A C 1
ATOM 684 O O . HIS A 1 89 ? -8.817 -2.958 -12.938 1.00 97.88 89 HIS A O 1
ATOM 690 N N . TYR A 1 90 ? -7.014 -3.479 -11.707 1.00 98.50 90 TYR A N 1
ATOM 691 C CA . TYR A 1 90 ? -6.733 -2.113 -11.288 1.00 98.50 90 TYR A CA 1
ATOM 692 C C . TYR A 1 90 ? -6.450 -1.199 -12.491 1.00 98.50 90 TYR A C 1
ATOM 694 O O . TYR A 1 90 ? -5.609 -1.512 -13.340 1.00 98.50 90 TYR A O 1
ATOM 702 N N . ASP A 1 91 ? -7.101 -0.034 -12.508 1.00 97.81 91 ASP A N 1
ATOM 703 C CA . ASP A 1 91 ? -6.859 1.060 -13.450 1.00 97.81 91 ASP A CA 1
ATOM 704 C C . ASP A 1 91 ? -6.459 2.316 -12.667 1.00 97.81 91 ASP A C 1
ATOM 706 O O . ASP A 1 91 ? -7.174 2.768 -11.772 1.00 97.81 91 ASP A O 1
ATOM 710 N N . PHE A 1 92 ? -5.325 2.913 -13.037 1.00 96.94 92 PHE A N 1
ATOM 711 C CA . PHE A 1 92 ? -4.838 4.167 -12.463 1.00 96.94 92 PHE A CA 1
ATOM 712 C C . PHE A 1 92 ? -5.877 5.298 -12.522 1.00 96.94 92 PHE A C 1
ATOM 714 O O . PHE A 1 92 ? -5.909 6.150 -11.638 1.00 96.94 92 PHE A O 1
ATOM 721 N N . ASN A 1 93 ? -6.737 5.318 -13.536 1.00 97.62 93 ASN A N 1
ATOM 722 C CA . ASN A 1 93 ? -7.761 6.348 -13.692 1.00 97.62 93 ASN A CA 1
ATOM 723 C C . ASN A 1 93 ? -9.029 6.056 -12.874 1.00 97.62 93 ASN A C 1
ATOM 725 O O . ASN A 1 93 ? -9.908 6.911 -12.790 1.00 97.62 93 ASN A O 1
ATOM 729 N N . TYR A 1 94 ? -9.127 4.874 -12.259 1.00 97.44 94 TYR A N 1
ATOM 730 C CA . TYR A 1 94 ? -10.268 4.446 -11.457 1.00 97.44 94 TYR A CA 1
ATOM 731 C C . TYR A 1 94 ? -9.832 3.991 -10.060 1.00 97.44 94 TYR A C 1
ATOM 733 O O . TYR A 1 94 ? -9.809 2.808 -9.720 1.00 97.44 94 TYR A O 1
ATOM 741 N N . GLN A 1 95 ? -9.500 4.973 -9.226 1.00 95.75 95 GLN A N 1
ATOM 742 C CA . GLN A 1 95 ? -9.100 4.762 -7.839 1.00 95.75 95 GLN A CA 1
ATOM 743 C C . GLN A 1 95 ? -10.224 5.204 -6.910 1.00 95.75 95 GLN A C 1
ATOM 745 O O . GLN A 1 95 ? -10.633 6.363 -6.912 1.00 95.75 95 GLN A O 1
ATOM 750 N N . GLN A 1 96 ? -10.731 4.270 -6.111 1.00 95.50 96 GLN A N 1
ATOM 751 C CA . GLN A 1 96 ? -11.808 4.525 -5.163 1.00 95.50 96 GLN A CA 1
ATOM 752 C C . GLN A 1 96 ? -11.513 3.844 -3.834 1.00 95.50 96 GLN A C 1
ATOM 754 O O . GLN A 1 96 ? -10.953 2.745 -3.800 1.00 95.50 96 GLN A O 1
ATOM 759 N N . SER A 1 97 ? -11.928 4.484 -2.744 1.00 96.81 97 SER A N 1
ATOM 760 C CA . SER A 1 97 ? -12.009 3.799 -1.459 1.00 96.81 97 SER A CA 1
ATOM 761 C C . SER A 1 97 ? -13.202 2.852 -1.484 1.00 96.81 97 SER A C 1
ATOM 763 O O . SER A 1 97 ? -14.321 3.280 -1.770 1.00 96.81 97 SER A O 1
ATOM 765 N N . ARG A 1 98 ? -12.969 1.568 -1.210 1.00 96.31 98 ARG A N 1
ATOM 766 C CA . ARG A 1 98 ? -14.024 0.552 -1.151 1.00 96.31 98 ARG A CA 1
ATOM 767 C C . ARG A 1 98 ? -14.274 0.175 0.297 1.00 96.31 98 ARG A C 1
ATOM 769 O O . ARG A 1 98 ? -13.347 -0.242 0.992 1.00 96.31 98 ARG A O 1
ATOM 776 N N . SER A 1 99 ? -15.518 0.329 0.740 1.00 97.25 99 SER A N 1
ATOM 777 C CA . SER A 1 99 ? -15.945 -0.157 2.049 1.00 97.25 99 SER A CA 1
ATOM 778 C C . SER A 1 99 ? -15.911 -1.678 2.088 1.00 97.25 99 SER A C 1
ATOM 780 O O . SER A 1 99 ? -16.259 -2.342 1.109 1.00 97.25 99 SER A O 1
ATOM 782 N N . LEU A 1 100 ? -15.502 -2.220 3.228 1.00 96.19 100 LEU A N 1
ATOM 783 C CA . LEU A 1 100 ? -15.614 -3.643 3.494 1.00 96.19 100 LEU A CA 1
ATOM 784 C C . LEU A 1 100 ? -17.090 -3.974 3.762 1.00 96.19 100 LEU A C 1
ATOM 786 O O . LEU A 1 100 ? -17.862 -3.125 4.206 1.00 96.19 100 LEU A O 1
ATOM 790 N N . SER A 1 101 ? -17.503 -5.210 3.475 1.00 93.81 101 SER A N 1
ATOM 791 C CA . SER A 1 101 ? -18.866 -5.668 3.787 1.00 93.81 101 SER A CA 1
ATOM 792 C C . SER A 1 101 ? -19.127 -5.715 5.293 1.00 93.81 101 SER A C 1
ATOM 794 O O . SER A 1 101 ? -20.266 -5.553 5.728 1.00 93.81 101 SER A O 1
ATOM 796 N N . GLN A 1 102 ? -18.071 -5.951 6.070 1.00 95.56 102 GLN A N 1
ATOM 797 C CA . GLN A 1 102 ? -18.051 -5.909 7.522 1.00 95.56 102 GLN A CA 1
ATOM 798 C C . GLN A 1 102 ? -16.716 -5.336 7.980 1.00 95.56 102 GLN A C 1
ATOM 800 O O . GLN A 1 102 ? -15.662 -5.675 7.426 1.00 95.56 102 GLN A O 1
ATOM 805 N N . ASP A 1 103 ? -16.770 -4.506 9.016 1.00 96.69 103 ASP A N 1
ATOM 806 C CA . ASP A 1 103 ? -15.568 -3.955 9.619 1.00 96.69 103 ASP A CA 1
ATOM 807 C C . ASP A 1 103 ? -14.681 -5.096 10.123 1.00 96.69 103 ASP A C 1
ATOM 809 O O . ASP A 1 103 ? -15.129 -5.993 10.841 1.00 96.69 103 ASP A O 1
ATOM 813 N N . THR A 1 104 ? -13.423 -5.101 9.687 1.00 97.94 104 THR A N 1
ATOM 814 C CA . THR A 1 104 ? -12.516 -6.227 9.935 1.00 97.94 104 THR A CA 1
ATOM 815 C C . THR A 1 104 ? -11.443 -5.837 10.947 1.00 97.94 104 THR A C 1
ATOM 817 O O . THR A 1 104 ? -10.697 -4.886 10.694 1.00 97.94 104 THR A O 1
ATOM 820 N N . PRO A 1 105 ? -11.318 -6.559 12.077 1.00 97.88 105 PRO A N 1
ATOM 821 C CA . PRO A 1 105 ? -10.354 -6.217 13.107 1.00 97.88 105 PRO A CA 1
ATOM 822 C C . PRO A 1 105 ? -8.934 -6.649 12.725 1.00 97.88 105 PRO A C 1
ATOM 824 O O . PRO A 1 105 ? -8.688 -7.824 12.429 1.00 97.88 105 PRO A O 1
ATOM 827 N N . ILE A 1 106 ? -7.984 -5.723 12.828 1.00 97.94 106 ILE A N 1
ATOM 828 C CA . ILE A 1 106 ? -6.545 -5.991 12.834 1.00 97.94 106 ILE A CA 1
ATOM 829 C C . ILE A 1 106 ? -6.058 -5.880 14.275 1.00 97.94 106 ILE A C 1
ATOM 831 O O . ILE A 1 106 ? -6.175 -4.831 14.908 1.00 97.94 106 ILE A O 1
ATOM 835 N N . LEU A 1 107 ? -5.506 -6.973 14.790 1.00 98.12 107 LEU A N 1
ATOM 836 C CA . LEU A 1 107 ? -5.057 -7.076 16.172 1.00 98.12 107 LEU A CA 1
ATOM 837 C C . LEU A 1 107 ? -3.551 -6.793 16.286 1.00 98.12 107 LEU A C 1
ATOM 839 O O . LEU A 1 107 ? -2.811 -6.963 15.309 1.00 98.12 107 LEU A O 1
ATOM 843 N N . PRO A 1 108 ? -3.062 -6.409 17.478 1.00 97.94 108 PRO A N 1
ATOM 844 C CA . PRO A 1 108 ? -1.629 -6.345 17.742 1.00 97.94 108 PRO A CA 1
ATOM 845 C C . PRO A 1 108 ? -0.937 -7.670 17.390 1.00 97.94 108 PRO A C 1
ATOM 847 O O . PRO A 1 108 ? -1.336 -8.738 17.855 1.00 97.94 108 PRO A O 1
ATOM 850 N N . GLY A 1 109 ? 0.118 -7.603 16.576 1.00 97.44 109 GLY A N 1
ATOM 851 C CA . GLY A 1 109 ? 0.853 -8.781 16.105 1.00 97.44 109 GLY A CA 1
ATOM 852 C C . GLY A 1 109 ? 0.349 -9.377 14.789 1.00 97.44 109 GLY A C 1
ATOM 853 O O . GLY A 1 109 ? 0.971 -10.314 14.284 1.00 97.44 109 GLY A O 1
ATOM 854 N N . ASP A 1 110 ? -0.715 -8.835 14.197 1.00 98.38 110 ASP A N 1
ATOM 855 C CA . ASP A 1 110 ? -1.075 -9.145 12.814 1.00 98.38 110 ASP A CA 1
ATOM 856 C C . ASP A 1 110 ? -0.097 -8.486 11.829 1.00 98.38 110 ASP A C 1
ATOM 858 O O . ASP A 1 110 ? 0.450 -7.415 12.085 1.00 98.38 110 ASP A O 1
ATOM 862 N N . GLY A 1 111 ? 0.116 -9.113 10.677 1.00 98.12 111 GLY A N 1
ATOM 863 C CA . GLY A 1 111 ?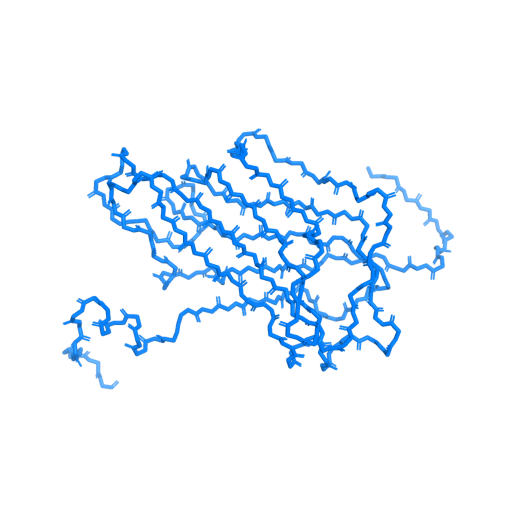 0.884 -8.552 9.569 1.00 98.12 111 GLY A CA 1
ATOM 864 C C . GLY A 1 111 ? -0.025 -8.058 8.449 1.00 98.12 111 GLY A C 1
ATOM 865 O O . GLY A 1 111 ? -1.069 -8.656 8.177 1.00 98.12 111 GLY A O 1
ATOM 866 N N . LEU A 1 112 ? 0.400 -7.006 7.754 1.00 98.56 112 LEU A N 1
ATOM 867 C CA . LEU A 1 112 ? -0.247 -6.534 6.527 1.00 98.56 112 LEU A CA 1
ATOM 868 C C . LEU A 1 112 ? 0.751 -6.577 5.378 1.00 98.56 112 LEU A C 1
ATOM 870 O O . LEU A 1 112 ? 1.915 -6.210 5.554 1.00 98.56 112 LEU A O 1
ATOM 874 N N . ILE A 1 113 ? 0.299 -7.020 4.207 1.00 98.69 113 ILE A N 1
ATOM 875 C CA . ILE A 1 113 ? 1.134 -7.073 3.005 1.00 98.69 113 ILE A CA 1
ATOM 876 C C . ILE A 1 113 ? 0.384 -6.403 1.862 1.00 98.69 113 ILE A C 1
ATOM 878 O O . ILE A 1 113 ? -0.633 -6.920 1.399 1.00 98.69 113 ILE A O 1
ATOM 882 N N . THR A 1 114 ? 0.901 -5.274 1.389 1.00 98.81 114 THR A N 1
ATOM 883 C CA . THR A 1 114 ? 0.405 -4.616 0.177 1.00 98.81 114 THR A CA 1
ATOM 884 C C . THR A 1 114 ? 1.183 -5.169 -1.005 1.00 98.81 114 THR A C 1
ATOM 886 O O . THR A 1 114 ? 2.369 -4.886 -1.155 1.00 98.81 114 THR A O 1
ATOM 889 N N . GLU A 1 115 ? 0.531 -5.981 -1.826 1.00 98.75 115 GLU A N 1
ATOM 890 C CA . GLU A 1 115 ? 1.100 -6.582 -3.028 1.00 98.75 115 GLU A CA 1
ATOM 891 C C . GLU A 1 115 ? 0.611 -5.827 -4.263 1.00 98.75 115 GLU A C 1
ATOM 893 O O . GLU A 1 115 ? -0.589 -5.601 -4.425 1.00 98.75 115 GLU A O 1
ATOM 898 N N . CYS A 1 116 ? 1.537 -5.469 -5.148 1.00 98.81 116 CYS A N 1
ATOM 899 C CA . CYS A 1 116 ? 1.241 -4.804 -6.408 1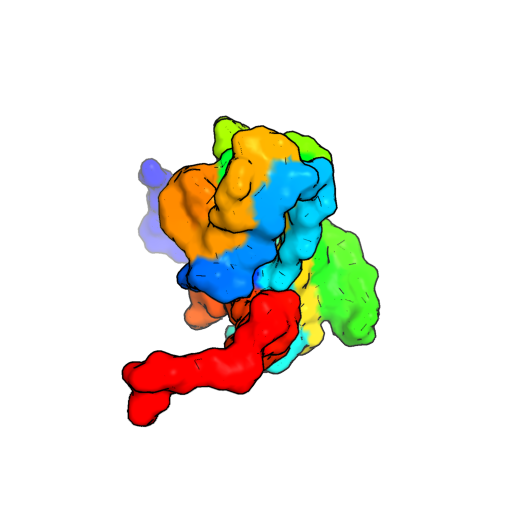.00 98.81 116 CYS A CA 1
ATOM 900 C C . CYS A 1 116 ? 1.887 -5.557 -7.561 1.00 98.81 116 CYS A C 1
ATOM 902 O O . CYS A 1 116 ? 3.048 -5.965 -7.501 1.00 98.81 116 CYS A O 1
ATOM 904 N N . THR A 1 117 ? 1.114 -5.720 -8.623 1.00 98.81 117 THR A N 1
ATOM 905 C CA . THR A 1 117 ? 1.509 -6.373 -9.860 1.00 98.81 117 THR A CA 1
ATOM 906 C C . THR A 1 117 ? 1.534 -5.345 -10.978 1.00 98.81 117 THR A C 1
ATOM 908 O O . THR A 1 117 ? 0.528 -4.676 -11.225 1.00 98.81 117 THR A O 1
ATOM 911 N N . TYR A 1 118 ? 2.661 -5.258 -11.676 1.00 98.62 118 TYR A N 1
ATOM 912 C CA . TYR A 1 118 ? 2.913 -4.283 -12.730 1.00 98.62 118 TYR A CA 1
ATOM 913 C C . TYR A 1 118 ? 3.029 -4.925 -14.106 1.00 98.62 118 TYR A C 1
ATOM 915 O O . TYR A 1 118 ? 3.479 -6.065 -14.237 1.00 98.62 118 TYR A O 1
ATOM 923 N N . SER A 1 119 ? 2.717 -4.139 -15.136 1.00 98.50 119 SER A N 1
ATOM 924 C CA . SER A 1 119 ? 3.079 -4.414 -16.523 1.00 98.50 119 SER A CA 1
ATOM 925 C C . SER A 1 119 ? 3.910 -3.264 -17.091 1.00 98.50 119 SER A C 1
ATOM 927 O O . SER A 1 119 ? 3.447 -2.128 -17.200 1.00 98.50 119 SER A O 1
ATOM 929 N N . THR A 1 120 ? 5.148 -3.566 -17.471 1.00 98.31 120 THR A N 1
ATOM 930 C CA . THR A 1 120 ? 6.130 -2.623 -18.027 1.00 98.31 120 THR A CA 1
ATOM 931 C C . THR A 1 120 ? 6.540 -2.994 -19.451 1.00 98.31 120 THR A C 1
ATOM 933 O O . THR A 1 120 ? 7.574 -2.536 -19.930 1.00 98.31 120 THR A O 1
ATOM 936 N N . VAL A 1 121 ? 5.715 -3.772 -20.165 1.00 98.31 121 VAL A N 1
ATOM 937 C CA . VAL A 1 121 ? 5.949 -4.186 -21.567 1.00 98.31 121 VAL A CA 1
ATOM 938 C C . VAL A 1 121 ? 6.280 -3.013 -22.498 1.00 98.31 121 VAL A C 1
ATOM 940 O O . VAL A 1 121 ? 7.100 -3.154 -23.398 1.00 98.31 121 VAL A O 1
ATOM 943 N N . ASN A 1 122 ? 5.704 -1.838 -22.225 1.00 96.81 122 ASN A N 1
ATOM 944 C CA . ASN A 1 122 ? 5.871 -0.616 -23.016 1.00 96.81 122 ASN A CA 1
ATOM 945 C C . ASN A 1 122 ? 6.935 0.344 -22.450 1.00 96.81 122 ASN A C 1
ATOM 947 O O . ASN A 1 122 ? 7.029 1.485 -22.898 1.00 96.81 122 ASN A O 1
ATOM 951 N N . ARG A 1 123 ? 7.702 -0.060 -21.429 1.00 97.44 123 ARG A N 1
ATOM 952 C CA . ARG A 1 123 ? 8.744 0.774 -20.811 1.00 97.44 123 ARG A CA 1
ATOM 953 C C . ARG A 1 123 ? 10.118 0.204 -21.139 1.00 97.44 123 ARG A C 1
ATOM 955 O O . ARG A 1 123 ? 10.388 -0.956 -20.853 1.00 97.44 123 ARG A O 1
ATOM 962 N N . SER A 1 124 ? 10.990 1.048 -21.692 1.00 97.69 124 SER A N 1
ATOM 963 C CA . SER A 1 124 ? 12.355 0.678 -22.092 1.00 97.69 124 SER A CA 1
ATOM 964 C C . SER A 1 124 ? 13.419 0.915 -21.022 1.00 97.69 124 SER A C 1
ATOM 966 O O . SER A 1 124 ? 14.559 0.480 -21.171 1.00 97.69 124 SER A O 1
ATOM 968 N N . ARG A 1 125 ? 13.057 1.605 -19.939 1.00 96.69 125 ARG A N 1
ATOM 969 C CA . ARG A 1 125 ? 13.921 1.883 -18.789 1.00 96.69 125 ARG A CA 1
ATOM 970 C C . ARG A 1 125 ? 13.317 1.276 -17.524 1.00 96.69 125 ARG A C 1
ATOM 972 O O . ARG A 1 125 ? 12.090 1.148 -17.456 1.00 96.69 125 ARG A O 1
ATOM 979 N N . PRO A 1 126 ? 14.147 0.938 -16.524 1.00 95.88 126 PRO A N 1
ATOM 980 C CA . PRO A 1 126 ? 13.644 0.564 -15.216 1.00 95.88 126 PRO A CA 1
ATOM 981 C C . PRO A 1 126 ? 12.703 1.622 -14.658 1.00 95.88 126 PRO A C 1
ATOM 983 O O . PRO A 1 126 ? 12.915 2.823 -14.827 1.00 95.88 126 PRO A O 1
ATOM 986 N N . THR A 1 127 ? 11.658 1.152 -13.997 1.00 97.88 127 THR A N 1
ATOM 987 C CA . THR A 1 127 ? 10.736 2.001 -13.258 1.00 97.88 127 THR A CA 1
ATOM 988 C C . THR A 1 127 ? 11.116 1.939 -11.790 1.00 97.88 127 THR A C 1
ATOM 990 O O . THR A 1 127 ? 11.190 0.853 -11.218 1.00 97.88 127 THR A O 1
ATOM 993 N N . LEU A 1 128 ? 11.363 3.101 -11.200 1.00 97.38 128 LEU A N 1
ATOM 994 C CA . LEU A 1 128 ? 11.705 3.235 -9.789 1.00 97.38 128 LEU A CA 1
ATOM 995 C C . LEU A 1 128 ? 10.493 3.721 -8.993 1.00 97.38 128 LEU A C 1
ATOM 997 O O . LEU A 1 128 ? 9.557 4.274 -9.574 1.00 97.38 128 LEU A O 1
ATOM 1001 N N . GLY A 1 129 ? 10.515 3.524 -7.679 1.00 97.94 129 GLY A N 1
ATOM 1002 C CA . GLY A 1 129 ? 9.529 4.101 -6.776 1.00 97.94 129 GLY A CA 1
ATOM 1003 C C . GLY A 1 129 ? 9.712 5.606 -6.620 1.00 97.94 129 GLY A C 1
ATOM 1004 O O . GLY A 1 129 ? 10.841 6.083 -6.496 1.00 97.94 129 GLY A O 1
ATOM 1005 N N . GLY A 1 130 ? 8.605 6.347 -6.593 1.00 97.38 130 GLY A N 1
ATOM 1006 C CA . GLY A 1 130 ? 8.635 7.802 -6.465 1.00 97.38 130 GLY A CA 1
ATOM 1007 C C . GLY A 1 130 ? 7.271 8.463 -6.655 1.00 97.38 130 GLY A C 1
ATOM 1008 O O . GLY A 1 130 ? 6.241 7.795 -6.712 1.00 97.38 130 GLY A O 1
ATOM 1009 N N . TYR A 1 131 ? 7.266 9.795 -6.711 1.00 97.12 131 TYR A N 1
ATOM 1010 C CA . TYR A 1 131 ? 6.045 10.610 -6.728 1.00 97.12 131 TYR A CA 1
ATOM 1011 C C . TYR A 1 131 ? 5.506 10.884 -8.137 1.00 97.12 131 TYR A C 1
ATOM 1013 O O . TYR A 1 131 ? 4.340 11.234 -8.295 1.00 97.12 131 TYR A O 1
ATOM 1021 N N . SER A 1 132 ? 6.336 10.748 -9.170 1.00 96.56 132 SER A N 1
ATOM 1022 C CA . SER A 1 132 ? 5.936 10.983 -10.556 1.00 96.56 132 SER A CA 1
ATOM 1023 C C . SER A 1 132 ? 5.107 9.827 -11.106 1.00 96.56 132 SER A C 1
ATOM 1025 O O . SER A 1 132 ? 5.396 8.666 -10.844 1.00 96.56 132 SER A O 1
ATOM 1027 N N . THR A 1 133 ? 4.162 10.104 -12.004 1.00 92.56 133 THR A N 1
ATOM 1028 C CA . THR A 1 133 ? 3.402 9.056 -12.717 1.00 92.56 133 THR A CA 1
ATOM 1029 C C . THR A 1 133 ? 4.265 8.182 -13.638 1.00 92.56 133 THR A C 1
ATOM 1031 O O . THR A 1 133 ? 3.819 7.124 -14.088 1.00 92.56 133 THR A O 1
ATOM 1034 N N . ARG A 1 134 ? 5.499 8.616 -13.942 1.00 92.94 134 ARG A N 1
ATOM 1035 C CA . ARG A 1 134 ? 6.515 7.815 -14.651 1.00 92.94 134 ARG A CA 1
ATOM 1036 C C . ARG A 1 134 ? 7.256 6.845 -13.723 1.00 92.94 134 ARG A C 1
ATOM 1038 O O . ARG A 1 134 ? 7.821 5.865 -14.205 1.00 92.94 134 ARG A O 1
ATOM 1045 N N . GLU A 1 135 ? 7.261 7.142 -12.430 1.00 97.69 135 GLU A N 1
ATOM 1046 C CA . GLU A 1 135 ? 7.701 6.275 -11.336 1.00 97.69 135 GLU A CA 1
ATOM 1047 C C . GLU A 1 135 ? 6.512 5.419 -10.869 1.00 97.69 135 GLU A C 1
ATOM 1049 O O . GLU A 1 135 ? 5.422 5.499 -11.440 1.00 97.69 135 GLU A O 1
ATOM 1054 N N . GLU A 1 136 ? 6.695 4.585 -9.851 1.00 98.00 136 GLU A N 1
ATOM 1055 C CA . GLU A 1 136 ? 5.618 3.767 -9.286 1.00 98.00 136 GLU A CA 1
ATOM 1056 C C . GLU A 1 136 ? 5.434 3.933 -7.782 1.00 98.00 136 GLU A C 1
ATOM 1058 O O . GLU A 1 136 ? 6.322 4.365 -7.049 1.00 98.00 136 GLU A O 1
ATOM 1063 N N . MET A 1 137 ? 4.247 3.533 -7.338 1.00 98.50 137 MET A N 1
ATOM 1064 C CA . MET A 1 137 ? 3.906 3.345 -5.935 1.00 98.50 137 MET A CA 1
ATOM 1065 C C . MET A 1 137 ? 3.284 1.961 -5.738 1.00 98.50 137 MET A C 1
ATOM 1067 O O . MET A 1 137 ? 2.794 1.333 -6.683 1.00 98.50 137 MET A O 1
ATOM 1071 N N . CYS A 1 138 ? 3.309 1.479 -4.498 1.00 98.69 138 CYS A N 1
ATOM 1072 C CA . CYS A 1 138 ? 2.557 0.304 -4.072 1.00 98.69 138 CYS A CA 1
ATOM 1073 C C . CYS A 1 138 ? 1.982 0.550 -2.685 1.00 98.69 138 CYS A C 1
ATOM 1075 O O . CYS A 1 138 ? 2.653 0.266 -1.691 1.00 98.69 138 CYS A O 1
ATOM 1077 N N . LEU A 1 139 ? 0.782 1.125 -2.618 1.00 98.75 139 LEU A N 1
ATOM 1078 C CA . LEU A 1 139 ? 0.188 1.598 -1.373 1.00 98.75 139 LEU A CA 1
ATOM 1079 C C . LEU A 1 139 ? -1.250 1.099 -1.203 1.00 98.75 139 LEU A C 1
ATOM 1081 O O . LEU A 1 139 ? -1.992 0.913 -2.167 1.00 98.75 139 LEU A O 1
ATOM 1085 N N . ALA A 1 140 ? -1.653 0.943 0.051 1.00 98.75 140 ALA A N 1
ATOM 1086 C CA . ALA A 1 140 ? -3.037 0.801 0.468 1.00 98.75 140 ALA A CA 1
ATOM 1087 C C . ALA A 1 140 ? -3.319 1.804 1.592 1.00 98.75 140 ALA A C 1
ATOM 1089 O O . ALA A 1 140 ? -2.631 1.812 2.615 1.00 98.75 140 ALA A O 1
ATOM 1090 N N . PHE A 1 141 ? -4.327 2.649 1.390 1.00 98.75 141 PHE A N 1
ATOM 1091 C CA . PHE A 1 141 ? -4.825 3.604 2.373 1.00 98.75 141 PHE A CA 1
ATOM 1092 C C . PHE A 1 141 ? -5.975 2.952 3.133 1.00 98.75 141 PHE A C 1
ATOM 1094 O O . PHE A 1 141 ? -7.029 2.687 2.558 1.00 98.75 141 PHE A O 1
ATOM 1101 N N . VAL A 1 142 ? -5.756 2.669 4.411 1.00 98.69 142 VAL A N 1
ATOM 1102 C CA . VAL A 1 142 ? -6.663 1.908 5.270 1.00 98.69 142 VAL A CA 1
ATOM 1103 C C . VAL A 1 142 ? -7.383 2.870 6.206 1.00 98.69 142 VAL A C 1
ATOM 1105 O O . VAL A 1 142 ? -6.784 3.410 7.139 1.00 98.69 142 VAL A O 1
ATOM 1108 N N . LEU A 1 143 ? -8.673 3.090 5.963 1.00 98.50 143 LEU A N 1
ATOM 1109 C CA . LEU A 1 143 ? -9.532 3.820 6.888 1.00 98.50 143 LEU A CA 1
ATOM 1110 C C . LEU A 1 143 ? -9.929 2.890 8.032 1.00 98.50 143 LEU A C 1
ATOM 1112 O O . LEU A 1 143 ? -10.496 1.821 7.796 1.00 98.50 143 LEU A O 1
ATOM 1116 N N . HIS A 1 144 ? -9.654 3.313 9.259 1.00 98.38 144 HIS A N 1
ATOM 1117 C CA . HIS A 1 144 ? -9.861 2.497 10.448 1.00 98.38 144 HIS A CA 1
ATOM 1118 C C . HIS A 1 144 ? -10.309 3.321 11.650 1.00 98.38 144 HIS A C 1
ATOM 1120 O O . HIS A 1 144 ? -10.160 4.545 11.665 1.00 98.38 144 HIS A O 1
ATOM 1126 N N . TYR A 1 145 ? -10.809 2.632 12.670 1.00 98.19 145 TYR A N 1
ATOM 1127 C CA . TYR A 1 145 ? -11.033 3.181 14.002 1.00 98.19 145 TYR A CA 1
ATOM 1128 C C . TYR A 1 145 ? -10.736 2.126 15.089 1.00 98.19 145 TYR A C 1
ATOM 1130 O O . TYR A 1 145 ? -10.848 0.937 14.811 1.00 98.19 145 TYR A O 1
ATOM 1138 N N . PRO A 1 146 ? -10.392 2.508 16.328 1.00 97.44 146 PRO A N 1
ATOM 1139 C CA . PRO A 1 146 ? -10.068 3.867 16.743 1.00 97.44 146 PRO A CA 1
ATOM 1140 C C . PRO A 1 146 ? -8.771 4.352 16.085 1.00 97.44 146 PRO A C 1
ATOM 1142 O O . PRO A 1 146 ? -7.908 3.561 15.696 1.00 97.44 146 PRO A O 1
ATOM 1145 N N . ARG A 1 147 ? -8.641 5.669 15.936 1.00 96.56 147 ARG A N 1
ATOM 1146 C CA . ARG A 1 147 ? -7.434 6.307 15.414 1.00 96.56 147 ARG A CA 1
ATOM 1147 C C . ARG A 1 147 ? -6.225 5.950 16.282 1.00 96.56 147 ARG A C 1
ATOM 1149 O O . ARG A 1 147 ? -6.274 6.034 17.506 1.00 96.56 147 ARG A O 1
ATOM 1156 N N . THR A 1 148 ? -5.112 5.627 15.630 1.00 95.31 148 THR A N 1
ATOM 1157 C CA .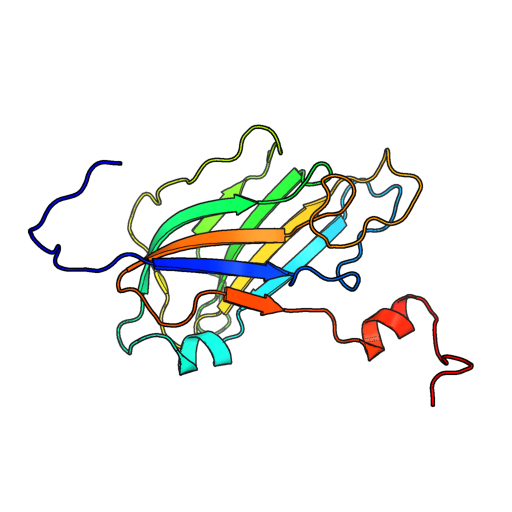 THR A 1 148 ? -3.818 5.391 16.288 1.00 95.31 148 THR A CA 1
ATOM 1158 C C . THR A 1 148 ? -2.798 6.466 15.907 1.00 95.31 148 THR A C 1
ATOM 1160 O O . THR A 1 148 ? -3.045 7.304 15.035 1.00 95.31 148 THR A O 1
ATOM 1163 N N . GLN A 1 149 ? -1.630 6.449 16.556 1.00 93.38 149 GLN A N 1
ATOM 1164 C CA . GLN A 1 149 ? -0.503 7.312 16.179 1.00 93.38 149 GLN A CA 1
ATOM 1165 C C . GLN A 1 149 ? 0.234 6.811 14.919 1.00 93.38 149 GLN A C 1
ATOM 1167 O O . G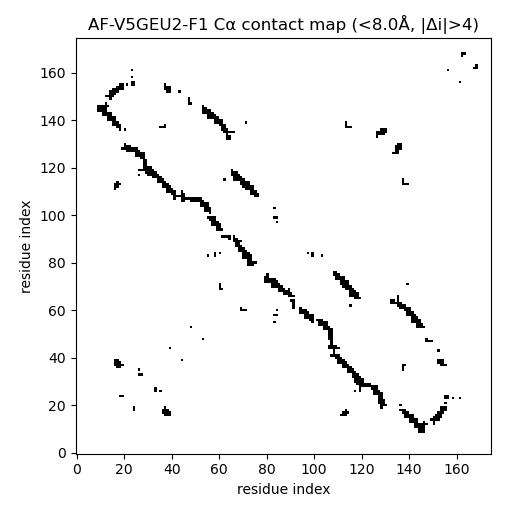LN A 1 149 ? 1.053 7.540 14.359 1.00 93.38 149 GLN A O 1
ATOM 1172 N N . LEU A 1 150 ? -0.055 5.590 14.443 1.00 93.88 150 LEU A N 1
ATOM 1173 C CA . LEU A 1 150 ? 0.579 5.016 13.258 1.00 93.88 150 LEU A CA 1
ATOM 1174 C C . LEU A 1 150 ? -0.074 5.555 11.979 1.00 93.88 150 LEU A C 1
ATOM 1176 O O . LEU A 1 150 ? -1.094 5.047 11.523 1.00 93.88 150 LEU A O 1
ATOM 1180 N N . ALA A 1 151 ? 0.536 6.573 11.374 1.00 95.38 151 ALA A N 1
ATOM 1181 C CA . ALA A 1 151 ? 0.075 7.123 10.095 1.00 95.38 151 ALA A CA 1
ATOM 1182 C C . ALA A 1 151 ? 0.538 6.295 8.880 1.00 95.38 151 ALA A C 1
ATOM 1184 O O . ALA A 1 151 ? -0.122 6.273 7.840 1.00 95.38 151 ALA A O 1
ATOM 1185 N N . GLY A 1 152 ? 1.678 5.610 8.994 1.00 96.81 152 GLY A N 1
ATOM 1186 C CA . GLY A 1 152 ? 2.269 4.857 7.894 1.00 96.81 152 GLY A CA 1
ATOM 1187 C C . GLY A 1 152 ? 3.101 3.678 8.376 1.00 96.81 152 GLY A C 1
ATOM 1188 O O . GLY A 1 152 ? 3.832 3.785 9.357 1.00 96.81 152 GLY A O 1
ATOM 1189 N N . CYS A 1 153 ? 3.000 2.564 7.661 1.00 97.75 153 CYS A N 1
ATOM 1190 C CA . CYS A 1 153 ? 3.737 1.339 7.914 1.00 97.75 153 CYS A CA 1
ATOM 1191 C C . CYS A 1 153 ? 4.278 0.796 6.591 1.00 97.75 153 CYS A C 1
ATOM 1193 O O . CYS A 1 153 ? 3.552 0.201 5.790 1.00 97.75 153 CYS A O 1
ATOM 1195 N N . TYR A 1 154 ? 5.561 1.046 6.350 1.00 97.44 154 TYR A N 1
ATOM 1196 C CA . TYR A 1 154 ? 6.208 0.754 5.079 1.00 97.44 154 TYR A CA 1
ATOM 1197 C C . TYR A 1 154 ? 7.378 -0.202 5.259 1.00 97.44 154 TYR A C 1
ATOM 1199 O O . TYR A 1 154 ? 8.008 -0.244 6.315 1.00 97.44 154 TYR A O 1
ATOM 1207 N N . SER A 1 155 ? 7.741 -0.880 4.176 1.00 97.56 155 SER A N 1
ATOM 1208 C CA . SER A 1 155 ? 9.020 -1.580 4.077 1.00 97.56 155 SER A CA 1
ATOM 1209 C C . SER A 1 155 ? 9.797 -1.142 2.842 1.00 97.56 155 SER A C 1
ATOM 1211 O O . SER A 1 155 ? 9.214 -0.730 1.837 1.00 97.56 155 SER A O 1
ATOM 1213 N N . ILE A 1 156 ? 11.111 -1.326 2.893 1.00 95.44 156 ILE A N 1
ATOM 1214 C CA . ILE A 1 156 ? 12.014 -1.222 1.745 1.00 95.44 156 ILE A CA 1
ATOM 1215 C C . ILE A 1 156 ? 12.834 -2.508 1.621 1.00 95.44 156 ILE A C 1
ATOM 1217 O O . ILE A 1 156 ? 13.099 -3.153 2.640 1.00 95.44 156 ILE A O 1
ATOM 1221 N N . PRO A 1 157 ? 13.269 -2.888 0.408 1.00 92.38 157 PRO A N 1
ATOM 1222 C CA . PRO A 1 157 ? 14.291 -3.913 0.255 1.00 92.38 157 PRO A CA 1
ATOM 1223 C C . PRO A 1 157 ? 15.553 -3.528 1.041 1.00 92.38 157 PRO A C 1
ATOM 1225 O O . PRO A 1 157 ? 15.961 -2.362 0.991 1.00 92.38 157 PRO A O 1
ATOM 1228 N N . PRO A 1 158 ? 16.208 -4.466 1.750 1.00 92.06 158 PRO A N 1
ATOM 1229 C CA . PRO A 1 158 ? 17.471 -4.157 2.401 1.00 92.06 158 PRO A CA 1
ATOM 1230 C C . PRO A 1 158 ? 18.515 -3.745 1.361 1.00 92.06 158 PRO A C 1
ATOM 1232 O O . PRO A 1 158 ? 18.746 -4.454 0.379 1.00 92.06 158 PRO A O 1
ATOM 1235 N N . VAL A 1 159 ? 19.163 -2.604 1.603 1.00 90.38 159 VAL A N 1
ATOM 1236 C CA . VAL A 1 159 ? 20.062 -1.929 0.650 1.00 90.38 159 VAL A CA 1
ATOM 1237 C C . VAL A 1 159 ? 21.137 -2.866 0.094 1.00 90.38 159 VAL A C 1
ATOM 1239 O O . VAL A 1 159 ? 21.378 -2.885 -1.110 1.00 90.38 159 VAL A O 1
ATOM 1242 N N . LYS A 1 160 ? 21.745 -3.686 0.960 1.00 88.62 160 LYS A N 1
ATOM 1243 C CA . LYS A 1 160 ? 22.770 -4.663 0.573 1.00 88.62 160 LYS A CA 1
ATOM 1244 C C . LYS A 1 160 ? 22.259 -5.630 -0.502 1.00 88.62 160 LYS A C 1
ATOM 1246 O O . LYS A 1 160 ? 22.836 -5.703 -1.581 1.00 88.62 160 LYS A O 1
ATOM 1251 N N . TYR A 1 161 ? 21.147 -6.314 -0.232 1.00 89.00 161 TYR A N 1
ATOM 1252 C CA . TYR A 1 161 ? 20.579 -7.297 -1.159 1.00 89.00 161 TYR A CA 1
ATOM 1253 C C . TYR A 1 161 ? 20.076 -6.655 -2.453 1.00 89.00 161 TYR A C 1
ATOM 1255 O O . TYR A 1 161 ? 20.166 -7.263 -3.518 1.00 89.00 161 TYR A O 1
ATOM 1263 N N . PHE A 1 162 ? 19.574 -5.418 -2.380 1.00 91.31 162 PHE A N 1
ATOM 1264 C CA . PHE A 1 162 ? 19.163 -4.666 -3.562 1.00 91.31 162 PHE A CA 1
ATOM 1265 C C . PHE A 1 162 ? 20.325 -4.490 -4.549 1.00 91.31 162 PHE A C 1
ATOM 1267 O O . PHE A 1 162 ? 20.202 -4.837 -5.722 1.00 91.31 162 PHE A O 1
ATOM 1274 N N . PHE A 1 163 ? 21.473 -4.006 -4.072 1.00 90.75 163 PHE A N 1
ATOM 1275 C CA . PHE A 1 163 ? 22.638 -3.791 -4.929 1.00 90.75 163 PHE A CA 1
ATOM 1276 C C . PHE A 1 163 ? 23.301 -5.095 -5.378 1.00 90.75 163 PHE A C 1
ATOM 1278 O O . PHE A 1 163 ? 23.662 -5.208 -6.548 1.00 90.75 163 PHE A O 1
ATOM 1285 N N . GLU A 1 164 ? 23.359 -6.110 -4.512 1.00 89.62 164 GLU A N 1
ATOM 1286 C CA . GLU A 1 164 ? 23.824 -7.450 -4.893 1.00 89.62 164 GLU A CA 1
ATOM 1287 C C . GLU A 1 164 ? 22.987 -8.041 -6.039 1.00 89.62 164 GLU A C 1
ATOM 1289 O O . GLU A 1 164 ? 23.545 -8.627 -6.968 1.00 89.62 164 GLU A O 1
ATOM 1294 N N . THR A 1 165 ? 21.665 -7.823 -6.031 1.00 87.31 165 THR A N 1
ATOM 1295 C CA . THR A 1 165 ? 20.755 -8.261 -7.108 1.00 87.31 165 THR A CA 1
ATOM 1296 C C . THR A 1 165 ? 21.061 -7.570 -8.439 1.00 87.31 165 THR A C 1
ATOM 1298 O O . THR A 1 165 ? 20.897 -8.163 -9.502 1.00 87.31 165 THR A O 1
ATOM 1301 N N . LEU A 1 166 ? 21.553 -6.330 -8.393 1.00 89.06 166 LEU A N 1
ATOM 1302 C CA . LEU A 1 166 ? 22.013 -5.580 -9.565 1.00 89.06 166 LEU A CA 1
ATOM 1303 C C . LEU A 1 166 ? 23.477 -5.880 -9.932 1.00 89.06 166 LEU A C 1
ATOM 1305 O O . LEU A 1 166 ? 24.044 -5.192 -10.778 1.00 89.06 166 LEU A O 1
ATOM 1309 N N . ALA A 1 167 ? 24.092 -6.886 -9.300 1.00 89.69 167 ALA A N 1
ATOM 1310 C CA . ALA A 1 167 ? 25.507 -7.233 -9.426 1.00 89.69 167 ALA A CA 1
ATOM 1311 C C . ALA A 1 167 ? 26.479 -6.096 -9.043 1.00 89.69 167 ALA A C 1
ATOM 1313 O O . ALA A 1 167 ? 27.646 -6.110 -9.437 1.00 89.69 167 ALA A O 1
ATOM 1314 N N . ILE A 1 168 ? 26.025 -5.137 -8.231 1.00 88.00 168 ILE A N 1
ATOM 1315 C CA . ILE A 1 168 ? 26.846 -4.054 -7.686 1.00 88.00 168 ILE A CA 1
ATOM 1316 C C . ILE A 1 168 ? 27.442 -4.534 -6.361 1.00 88.00 168 ILE A C 1
ATOM 1318 O O . ILE A 1 168 ? 26.716 -4.769 -5.396 1.00 88.00 168 ILE A O 1
ATOM 1322 N N . ARG A 1 169 ? 28.769 -4.699 -6.322 1.00 82.75 169 ARG A N 1
ATOM 1323 C CA . ARG A 1 169 ? 29.500 -5.200 -5.142 1.00 82.75 169 ARG A CA 1
ATOM 1324 C C . ARG A 1 169 ? 30.251 -4.116 -4.376 1.00 82.75 169 ARG A C 1
ATOM 1326 O O . ARG A 1 169 ? 30.444 -4.256 -3.176 1.00 82.75 169 ARG A O 1
ATOM 1333 N N . GLU A 1 170 ? 30.648 -3.047 -5.057 1.00 82.56 170 GLU A N 1
ATOM 1334 C CA . GLU A 1 170 ? 31.442 -1.956 -4.494 1.00 82.56 170 GLU A CA 1
ATOM 1335 C C . GLU A 1 170 ? 30.986 -0.621 -5.093 1.00 82.56 170 GLU A C 1
ATOM 1337 O O . GLU A 1 170 ? 30.559 -0.558 -6.249 1.00 82.56 170 GLU A O 1
ATOM 1342 N N . PHE A 1 171 ? 31.078 0.446 -4.300 1.00 79.06 171 PHE A N 1
ATOM 1343 C CA . PHE A 1 171 ? 30.871 1.820 -4.749 1.00 79.06 171 PHE A CA 1
ATOM 1344 C C . PHE A 1 171 ? 32.208 2.548 -4.687 1.00 79.06 171 PHE A C 1
ATOM 1346 O O . PHE A 1 171 ? 32.801 2.650 -3.618 1.00 79.06 171 PHE A O 1
ATOM 1353 N N . TYR A 1 172 ? 32.678 3.076 -5.812 1.00 81.12 172 TYR A N 1
ATOM 1354 C CA . TYR A 1 172 ? 33.874 3.916 -5.832 1.00 81.12 172 TYR A CA 1
ATOM 1355 C C . TYR A 1 172 ? 33.512 5.360 -5.454 1.00 81.12 172 TYR A C 1
ATOM 1357 O O . TYR A 1 172 ? 32.497 5.881 -5.919 1.00 81.12 172 TYR A O 1
ATOM 1365 N N . GLY A 1 173 ? 34.344 6.015 -4.637 1.00 67.38 173 GLY A N 1
ATOM 1366 C CA . GLY A 1 173 ? 34.208 7.447 -4.331 1.00 67.38 173 GLY A CA 1
ATOM 1367 C C . GLY A 1 173 ? 33.104 7.812 -3.331 1.00 67.38 173 GLY A C 1
ATOM 1368 O O . GLY A 1 173 ? 32.612 8.939 -3.356 1.00 67.38 173 GLY A O 1
ATOM 1369 N N . LYS A 1 174 ? 32.698 6.873 -2.473 1.00 59.41 174 LYS A N 1
ATOM 1370 C CA . LYS A 1 174 ? 31.965 7.162 -1.236 1.00 59.41 174 LYS A CA 1
ATOM 1371 C C . LYS A 1 174 ? 32.861 6.774 -0.063 1.00 59.41 174 LYS A C 1
ATOM 1373 O O . LYS A 1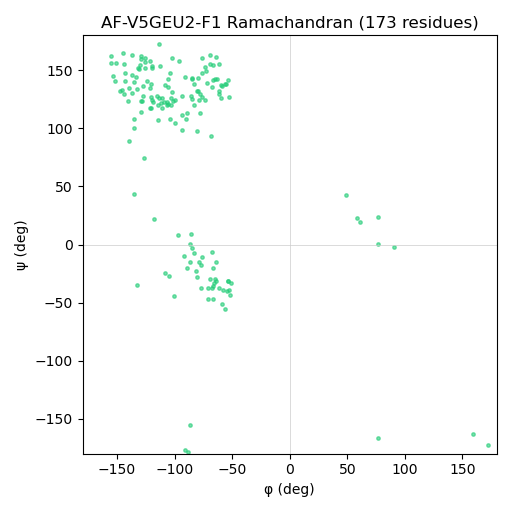 174 ? 33.068 5.578 0.134 1.00 59.41 174 LYS A O 1
ATOM 1378 N N . ASP A 1 175 ? 33.393 7.774 0.637 1.00 44.38 175 ASP A N 1
ATOM 1379 C CA . ASP A 1 175 ? 34.000 7.595 1.964 1.00 44.38 175 ASP A CA 1
ATOM 1380 C C . ASP A 1 175 ? 32.910 7.314 3.011 1.00 44.38 175 ASP A C 1
ATOM 1382 O O . ASP A 1 175 ? 31.828 7.951 2.927 1.00 44.38 175 ASP A O 1
#

pLDDT: mean 95.61, std 6.25, range [44.38, 98.81]

Nearest PDB structures (foldseek):
  4zel-assembly1_A  TM=9.781E-01  e=1.210E-15  Homo sapiens
  4zel-assembly1_B  TM=9.361E-01  e=9.179E-16  Homo sapiens
  3mlk-assembly1_A  TM=8.166E-01  e=1.978E-08  Rattus norvegicus
  3mib-assembly1_A  TM=8.093E-01  e=1.978E-08  Rattus norvegicus
  8dsl-assembly2_B  TM=8.069E-01  e=5.053E-08  Rattus norvegicus

Mean predicted aligned error: 3.7 Å

Organism: Anoplophora glabripennis (NCBI:txid217634)

Solvent-accessible surface area (backbone atoms only — not comparable to full-atom values): 9569 Å² total; per-residue (Å²): 138,90,85,73,95,71,81,67,97,61,52,74,32,59,33,36,32,8,40,46,82,30,70,74,38,72,43,66,43,56,25,74,72,46,77,52,72,6,42,29,49,34,69,59,32,42,71,63,40,50,91,89,26,32,32,37,45,29,37,26,66,46,41,27,74,40,41,34,28,41,33,36,37,35,30,50,91,91,38,79,55,78,55,76,38,78,36,83,76,42,45,63,93,66,68,60,72,44,68,46,98,58,70,45,76,50,45,47,43,28,29,39,35,23,36,32,28,29,41,27,64,92,34,93,53,70,32,33,22,39,92,50,69,83,25,33,54,35,40,34,43,33,33,28,30,57,50,64,90,64,54,64,34,56,28,71,70,57,67,68,62,54,35,50,74,73,71,47,86,77,74,86,94,69,133

Foldseek 3Di:
DDDDPDDDPAAKAKEKFWAPQDQLAKDFAQDQKDKDKKKQALQNLQVWAPQQAKWFFWKWWDKAQFWAKKWKWKADPNDTDPTPDIDNGDDNVDIDIDTDPGTDGDHRRMMIMIMTMGGNSVPPGMAGGHDDSSHMTGMMITIIIRDIPRRYGTDGDDPCVSCVVVVNDDDPPDD

Secondary structure (DSSP, 8-state):
----SSPPSS--EEEEEEE-SSTT-EE-TT-SSEEEEEEE-HHHHHHHS-TT-EEEEEEEEE--TTEEEEEEEEEETTEE-S-SEEETT--TT---EEEEEEEEEEPTT-EEEEEEEE--TT-SSPEEBSSSTTSB--EEEEEEES--S--EEEE---HHHHHHHTT----TT--

InterPro domains:
  IPR000945 Dopamine beta-hydroxylase-like [PTHR10157] (2-168)
  IPR008977 PHM/PNGase F domain superfamily [SSF49742] (8-157)
  IPR014784 Copper type II, ascorbate-dependent monooxygenase-like, C-terminal [G3DSA:2.60.120.230] (18-165)
  IPR024548 Copper type II ascorbate-dependent monooxygenase, C-terminal [PF03712] (11-163)